Protein AF-A0A6P9AX27-F1 (afdb_monomer_lite)

Structure (mmCIF, N/CA/C/O backbone):
data_AF-A0A6P9AX27-F1
#
_entry.id   AF-A0A6P9AX27-F1
#
loop_
_atom_site.group_PDB
_atom_site.id
_atom_site.type_symbol
_atom_site.label_atom_id
_atom_site.label_alt_id
_atom_site.label_comp_id
_atom_site.label_asym_id
_atom_site.label_entity_id
_atom_site.label_seq_id
_atom_site.pdbx_PDB_ins_code
_atom_site.Cartn_x
_atom_site.Cartn_y
_atom_site.Cartn_z
_atom_site.occupancy
_atom_site.B_iso_or_equiv
_atom_site.auth_seq_id
_atom_site.auth_comp_id
_atom_site.auth_asym_id
_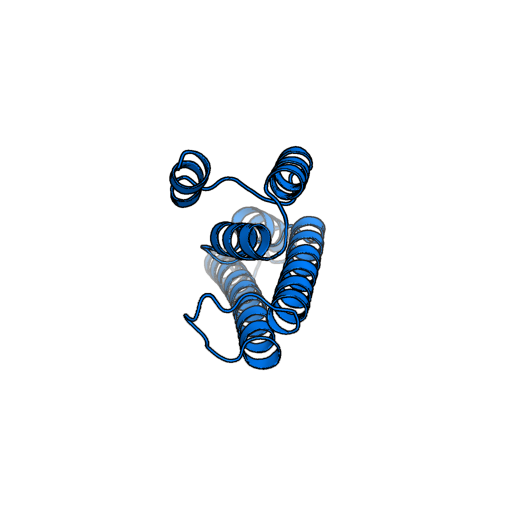atom_site.auth_atom_id
_atom_site.pdbx_PDB_model_num
ATOM 1 N N . MET A 1 1 ? -12.110 1.552 7.515 1.00 84.19 1 MET A N 1
ATOM 2 C CA . MET A 1 1 ? -11.764 0.401 8.377 1.00 84.19 1 MET A CA 1
ATOM 3 C C . MET A 1 1 ? -12.012 0.623 9.870 1.00 84.19 1 MET A C 1
ATOM 5 O O . MET A 1 1 ? -12.886 -0.059 10.373 1.00 84.19 1 MET A O 1
ATOM 9 N N . VAL A 1 2 ? -11.303 1.503 10.602 1.00 86.56 2 VAL A N 1
ATOM 10 C CA . VAL A 1 2 ? -11.454 1.597 12.084 1.00 86.56 2 VAL A CA 1
ATOM 11 C C . VAL A 1 2 ? -12.914 1.799 12.516 1.00 86.56 2 VAL A C 1
ATOM 13 O O . VAL A 1 2 ? -13.394 1.085 13.389 1.00 86.56 2 VAL A O 1
ATOM 16 N N . ALA A 1 3 ? -13.639 2.714 11.862 1.00 87.12 3 ALA A N 1
A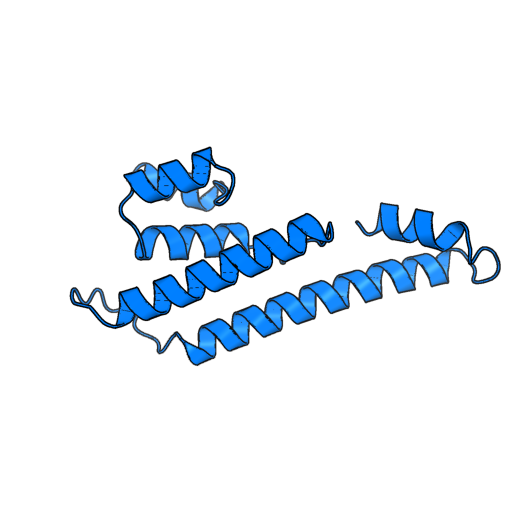TOM 17 C CA . ALA A 1 3 ? -15.057 2.961 12.136 1.00 87.12 3 ALA A CA 1
ATOM 18 C C . ALA A 1 3 ? -15.936 1.723 11.879 1.00 87.12 3 ALA A C 1
ATOM 20 O O . ALA A 1 3 ? -16.722 1.339 12.737 1.00 87.12 3 ALA A O 1
ATOM 21 N N . GLN A 1 4 ? -15.732 1.047 10.744 1.00 87.38 4 GLN A N 1
ATOM 22 C CA . GLN A 1 4 ? -16.449 -0.185 10.397 1.00 87.38 4 GLN A CA 1
ATOM 23 C C . GLN A 1 4 ? -16.157 -1.298 11.410 1.00 87.38 4 GLN A C 1
ATOM 25 O O . GLN A 1 4 ? -17.075 -1.935 11.912 1.00 87.38 4 GLN A O 1
ATOM 30 N N . LEU A 1 5 ? -14.887 -1.506 11.773 1.00 87.31 5 LEU A N 1
ATOM 31 C CA . LEU A 1 5 ? -14.488 -2.502 12.768 1.00 87.31 5 LEU A CA 1
ATOM 32 C C . LEU A 1 5 ? -15.105 -2.199 14.138 1.00 87.31 5 LEU A C 1
ATOM 34 O O . LEU A 1 5 ? -15.626 -3.097 14.789 1.00 87.31 5 LEU A O 1
ATOM 38 N N . LYS A 1 6 ? -15.102 -0.931 14.555 1.00 88.69 6 LYS A N 1
ATOM 39 C CA . LYS A 1 6 ? -15.774 -0.475 15.775 1.00 88.69 6 LYS A CA 1
ATOM 40 C C . LYS A 1 6 ? -17.266 -0.813 15.751 1.00 88.69 6 LYS A C 1
ATOM 42 O O . LYS A 1 6 ? -17.766 -1.381 16.717 1.00 88.69 6 LYS A O 1
ATOM 47 N N . GLU A 1 7 ? -17.973 -0.493 14.670 1.00 88.25 7 GLU A N 1
ATOM 48 C CA . GLU A 1 7 ? -19.398 -0.818 14.517 1.00 88.25 7 GLU A CA 1
ATOM 49 C C . GLU A 1 7 ? -19.652 -2.327 14.571 1.00 88.25 7 GLU A C 1
ATOM 51 O O . GLU A 1 7 ? -20.579 -2.778 15.248 1.00 88.25 7 GLU A O 1
ATOM 56 N N . HIS A 1 8 ? -18.794 -3.115 13.920 1.00 88.56 8 HIS A N 1
ATOM 57 C CA . HIS A 1 8 ? -18.857 -4.571 13.965 1.00 88.56 8 HIS A CA 1
ATOM 58 C C . HIS A 1 8 ? -18.616 -5.129 15.368 1.00 88.56 8 HIS A C 1
ATOM 60 O O . HIS A 1 8 ? -19.320 -6.054 15.753 1.00 88.56 8 HIS A O 1
ATOM 66 N N . LEU A 1 9 ? -17.676 -4.571 16.140 1.00 87.06 9 LEU A N 1
ATOM 67 C CA . LEU A 1 9 ? -17.370 -4.997 17.512 1.00 87.06 9 LEU A CA 1
ATOM 68 C C . LEU A 1 9 ? -18.423 -4.538 18.529 1.00 87.06 9 LEU A C 1
ATOM 70 O O . LEU A 1 9 ? -18.663 -5.230 19.517 1.00 87.06 9 LEU A O 1
ATOM 74 N N . LEU A 1 10 ? -19.088 -3.406 18.286 1.00 87.25 10 LEU A N 1
ATOM 75 C CA . LEU A 1 10 ? -20.156 -2.895 19.149 1.00 87.25 10 LEU A CA 1
ATOM 76 C C . LEU A 1 10 ? -21.377 -3.815 19.190 1.00 87.25 10 LEU A C 1
ATOM 78 O O . LEU A 1 10 ? -22.041 -3.866 20.219 1.00 87.25 10 LEU A O 1
ATOM 82 N N . ARG A 1 11 ? -21.671 -4.557 18.115 1.00 85.31 11 ARG A N 1
ATOM 83 C CA . ARG A 1 11 ? -22.801 -5.502 18.085 1.00 85.31 11 ARG A CA 1
ATOM 84 C C . ARG A 1 11 ? -22.634 -6.667 19.083 1.00 85.31 11 ARG A C 1
ATOM 86 O O . ARG A 1 11 ? -23.534 -6.831 19.903 1.00 85.31 11 ARG A O 1
ATOM 93 N N . PRO A 1 12 ? -21.528 -7.441 19.066 1.00 83.19 12 PRO A N 1
ATOM 94 C CA . PRO A 1 12 ? -21.308 -8.563 19.978 1.00 83.19 12 PRO A CA 1
ATOM 95 C C . PRO A 1 12 ? -20.782 -8.165 21.366 1.00 83.19 12 PRO A C 1
ATOM 97 O O . PRO A 1 12 ? -21.011 -8.900 22.321 1.00 83.19 12 PRO A O 1
ATOM 100 N N . LEU A 1 13 ? -20.077 -7.035 21.514 1.00 81.31 13 LEU A N 1
ATOM 101 C CA . LEU A 1 13 ? -19.334 -6.698 22.744 1.00 81.31 13 LEU A CA 1
ATOM 102 C C . LEU A 1 13 ? -19.915 -5.498 23.504 1.00 81.31 13 LEU A C 1
ATOM 104 O O . LEU A 1 13 ? -19.173 -4.718 24.102 1.00 81.31 13 LEU A O 1
ATOM 108 N N . GLN A 1 14 ? -21.240 -5.343 23.517 1.00 77.31 14 GLN A N 1
ATOM 109 C CA . GLN A 1 14 ? -21.918 -4.185 24.128 1.00 77.31 14 GLN A CA 1
ATOM 110 C C . GLN A 1 14 ? -21.510 -3.924 25.594 1.00 77.31 14 GLN A C 1
ATOM 112 O O . GLN A 1 14 ? -21.479 -2.775 26.032 1.00 77.31 14 GLN A O 1
ATOM 117 N N . TYR A 1 15 ? -21.120 -4.970 26.329 1.00 80.44 15 TYR A N 1
ATOM 118 C CA . TYR A 1 15 ? -20.724 -4.922 27.740 1.00 80.44 15 TYR A CA 1
ATOM 119 C C . TYR A 1 15 ? -19.284 -4.429 27.995 1.00 80.44 15 TYR A C 1
ATOM 121 O O . TYR A 1 15 ? -18.956 -4.055 29.117 1.00 80.44 15 TYR A O 1
ATOM 129 N N . ILE A 1 16 ? -18.408 -4.407 26.982 1.00 78.94 16 ILE A N 1
ATOM 130 C CA . ILE A 1 16 ? -16.971 -4.086 27.138 1.00 78.94 16 ILE A CA 1
ATOM 131 C C . ILE A 1 16 ? -16.714 -2.570 27.256 1.00 78.94 16 ILE A C 1
ATOM 133 O O . ILE A 1 16 ? -15.633 -2.139 27.663 1.00 78.94 16 ILE A O 1
ATOM 137 N N . GLY A 1 17 ? -17.731 -1.753 26.969 1.00 83.19 17 GLY A N 1
ATOM 138 C CA . GLY A 1 17 ? -17.665 -0.297 27.025 1.00 83.19 17 GLY A CA 1
ATOM 139 C C . GLY A 1 17 ? -17.053 0.311 25.760 1.00 83.19 17 GLY A C 1
ATOM 140 O O . GLY A 1 17 ? -16.014 -0.122 25.259 1.00 83.19 17 GLY A O 1
ATOM 141 N N . LYS A 1 18 ? -17.691 1.373 25.249 1.00 87.06 18 LYS A N 1
ATOM 142 C CA . LYS A 1 18 ? -17.356 1.998 23.953 1.00 87.06 18 LYS A CA 1
ATOM 143 C C . LYS A 1 18 ? -15.880 2.409 23.839 1.00 87.06 18 LYS A C 1
ATOM 145 O O . LYS A 1 18 ? -15.256 2.138 22.823 1.00 87.06 18 LYS A O 1
ATOM 150 N N . LYS A 1 19 ? -15.295 2.982 24.900 1.00 88.00 19 LYS A N 1
ATOM 151 C CA . LYS A 1 19 ? -13.880 3.409 24.911 1.00 88.00 19 LYS A CA 1
ATOM 152 C C . LYS A 1 19 ? -12.901 2.253 24.692 1.00 88.00 19 LYS A C 1
ATOM 154 O O . LYS A 1 19 ? -11.898 2.419 24.007 1.00 88.00 19 LYS A O 1
ATOM 159 N N . LYS A 1 20 ? -13.180 1.081 25.269 1.00 89.62 20 LYS A N 1
ATOM 160 C CA . LYS A 1 20 ? -12.300 -0.086 25.150 1.00 89.62 20 LYS A CA 1
ATOM 161 C C . LYS A 1 20 ? -12.406 -0.713 23.761 1.00 89.62 20 LYS A C 1
ATOM 163 O O . LYS A 1 20 ? -11.388 -1.112 23.210 1.00 89.62 20 LYS A O 1
ATOM 168 N N . ILE A 1 21 ? -13.600 -0.715 23.166 1.00 90.25 21 ILE A N 1
ATOM 169 C CA . ILE A 1 21 ? -13.802 -1.127 21.767 1.00 90.25 21 ILE A CA 1
ATOM 170 C C . ILE A 1 21 ? -13.058 -0.193 20.808 1.00 90.25 21 ILE A C 1
ATOM 172 O O . ILE A 1 21 ? -12.369 -0.674 19.912 1.00 90.25 21 ILE A O 1
ATOM 176 N N . ASP A 1 22 ? -13.140 1.121 21.029 1.00 90.12 22 ASP A N 1
ATOM 177 C CA . ASP A 1 22 ? -12.417 2.112 20.225 1.00 90.12 22 ASP A CA 1
ATOM 178 C C . ASP A 1 22 ? -10.906 1.862 20.279 1.00 90.12 22 ASP A C 1
ATOM 180 O O . ASP A 1 22 ? -10.247 1.797 19.240 1.00 90.12 22 ASP A O 1
ATOM 184 N N . GLN A 1 23 ? -10.374 1.626 21.481 1.00 93.62 23 GLN A N 1
ATOM 185 C CA . GLN A 1 23 ? -8.962 1.308 21.667 1.00 93.62 23 GLN A CA 1
ATOM 186 C C . GLN A 1 23 ? -8.560 0.004 20.966 1.00 93.62 23 GLN A C 1
ATOM 188 O O . GLN A 1 23 ? -7.511 -0.035 20.328 1.00 93.62 23 GLN A O 1
ATOM 193 N N . ILE A 1 24 ? -9.383 -1.047 21.051 1.00 92.38 24 ILE A N 1
ATOM 194 C CA . ILE A 1 24 ? -9.129 -2.332 20.380 1.00 92.38 24 ILE A CA 1
ATOM 195 C C . ILE A 1 24 ? -9.103 -2.149 18.860 1.00 92.38 24 ILE A C 1
ATOM 197 O O . ILE A 1 24 ? -8.194 -2.653 18.205 1.00 92.38 24 ILE A O 1
ATOM 201 N N . ALA A 1 25 ? -10.064 -1.416 18.292 1.00 91.94 25 ALA A N 1
ATOM 202 C CA . ALA A 1 25 ? -10.137 -1.199 16.851 1.00 91.94 25 ALA A CA 1
ATOM 203 C C . ALA A 1 25 ? -8.913 -0.428 16.327 1.00 91.94 25 ALA A C 1
ATOM 205 O O . ALA A 1 25 ? -8.341 -0.801 15.302 1.00 91.94 25 ALA A O 1
ATOM 206 N N . VAL A 1 26 ? -8.487 0.618 17.042 1.00 93.56 26 VAL A N 1
ATOM 207 C CA . VAL A 1 26 ? -7.295 1.403 16.686 1.00 93.56 26 VAL A CA 1
ATOM 208 C C . VAL A 1 26 ? -6.016 0.578 16.845 1.00 93.56 26 VAL A C 1
ATOM 210 O O . VAL A 1 26 ? -5.193 0.558 15.932 1.00 93.56 26 VAL A O 1
ATOM 213 N N . ASP A 1 27 ? -5.851 -0.128 17.966 1.00 95.31 27 ASP A N 1
ATOM 214 C CA . ASP A 1 27 ? -4.662 -0.944 18.240 1.00 95.31 27 ASP A CA 1
ATOM 215 C C . ASP A 1 27 ? -4.511 -2.085 17.226 1.00 95.31 27 ASP A C 1
ATOM 217 O O . ASP A 1 27 ? -3.425 -2.315 16.694 1.00 95.31 27 ASP A O 1
ATOM 221 N N . TYR A 1 28 ? -5.616 -2.747 16.880 1.00 92.81 28 TYR A N 1
ATOM 222 C CA . TYR A 1 28 ? -5.635 -3.793 15.863 1.00 92.81 28 TYR A CA 1
ATOM 223 C C . TYR A 1 28 ? -5.185 -3.270 14.492 1.00 92.81 28 TYR A C 1
ATOM 225 O O . TYR A 1 28 ? -4.271 -3.830 13.885 1.00 92.81 28 TYR A O 1
ATOM 233 N N . VAL A 1 29 ? -5.771 -2.162 14.020 1.00 92.06 29 VAL A N 1
ATOM 234 C CA . VAL A 1 29 ? -5.401 -1.562 12.728 1.00 92.06 29 VAL A CA 1
ATOM 235 C C . VAL A 1 29 ? -3.950 -1.070 12.735 1.00 92.06 29 VAL A C 1
ATOM 237 O O . VAL A 1 29 ? -3.230 -1.280 11.762 1.00 92.06 29 VAL A O 1
ATOM 240 N N . SER A 1 30 ? -3.491 -0.478 13.840 1.00 93.69 30 SER A N 1
ATOM 241 C CA . SER A 1 30 ? -2.100 -0.042 14.007 1.00 93.69 30 SER A CA 1
ATOM 242 C C . SER A 1 30 ? -1.115 -1.212 13.917 1.00 93.69 30 SER A C 1
ATOM 244 O O . SER A 1 30 ? -0.129 -1.146 13.182 1.00 93.69 30 SER A O 1
ATOM 246 N N . LYS A 1 31 ? -1.409 -2.333 14.590 1.00 94.50 31 LYS A N 1
ATOM 247 C CA . LYS A 1 31 ? -0.586 -3.550 14.529 1.00 94.50 31 LYS A CA 1
ATOM 248 C C . LYS A 1 31 ? -0.523 -4.130 13.121 1.00 94.50 31 LYS A C 1
ATOM 250 O O . LYS A 1 31 ? 0.560 -4.499 12.675 1.00 94.50 31 LYS A O 1
ATOM 255 N N . LEU A 1 32 ? -1.647 -4.173 12.406 1.00 91.88 32 LEU A N 1
ATOM 256 C CA . LEU A 1 32 ? -1.682 -4.630 11.016 1.00 91.88 32 LEU A CA 1
ATOM 257 C C . LEU A 1 32 ? -0.828 -3.751 10.099 1.00 91.88 32 LEU A C 1
ATOM 259 O O . LEU A 1 32 ? -0.006 -4.272 9.346 1.00 91.88 32 LEU A O 1
ATOM 263 N N . LEU A 1 33 ? -0.960 -2.427 10.206 1.00 94.00 33 LEU A N 1
ATOM 264 C CA . LEU A 1 33 ? -0.118 -1.487 9.464 1.00 94.00 33 LEU A CA 1
ATOM 265 C C . LEU A 1 33 ? 1.365 -1.685 9.796 1.00 94.00 33 LEU A C 1
ATOM 267 O O . LEU A 1 33 ? 2.196 -1.747 8.892 1.00 94.00 33 LEU A O 1
ATOM 271 N N . GLY A 1 34 ? 1.692 -1.863 11.078 1.00 94.94 34 GLY A N 1
ATOM 272 C CA . GLY A 1 34 ? 3.049 -2.150 11.533 1.00 94.94 34 GLY A CA 1
ATOM 273 C C . GLY A 1 34 ? 3.618 -3.446 10.949 1.00 94.94 34 GLY A C 1
ATOM 274 O O . GLY A 1 34 ? 4.789 -3.484 10.570 1.00 94.94 34 GLY A O 1
ATOM 275 N N . LEU A 1 35 ? 2.802 -4.496 10.820 1.00 93.69 35 LEU A N 1
ATOM 276 C CA . LEU A 1 35 ? 3.208 -5.745 10.172 1.00 93.69 35 LEU A CA 1
ATOM 277 C C . LEU A 1 35 ? 3.492 -5.543 8.681 1.00 93.69 35 LEU A C 1
ATOM 279 O O . LEU A 1 35 ? 4.522 -6.017 8.208 1.00 93.69 35 LEU A O 1
ATOM 283 N N . ILE A 1 36 ? 2.644 -4.804 7.958 1.00 93.25 36 ILE A N 1
ATOM 284 C CA . ILE A 1 36 ? 2.875 -4.496 6.537 1.00 93.25 36 ILE A CA 1
ATOM 285 C C . ILE A 1 36 ? 4.167 -3.684 6.366 1.00 93.25 36 ILE A C 1
ATOM 287 O O . ILE A 1 36 ? 4.976 -4.007 5.496 1.00 93.25 36 ILE A O 1
ATOM 291 N N . CYS A 1 37 ? 4.412 -2.679 7.216 1.00 92.75 37 CYS A N 1
ATOM 292 C CA . CYS A 1 37 ? 5.665 -1.917 7.208 1.00 92.75 37 CYS A CA 1
ATOM 293 C C . CYS A 1 37 ? 6.883 -2.828 7.399 1.00 92.75 37 CYS A C 1
ATOM 295 O O . CYS A 1 37 ? 7.807 -2.788 6.593 1.00 92.75 37 CYS A O 1
ATOM 297 N N . ARG A 1 38 ? 6.858 -3.706 8.408 1.00 94.12 38 ARG A N 1
ATOM 298 C CA . ARG A 1 38 ? 7.952 -4.656 8.672 1.00 94.12 38 ARG A CA 1
ATOM 299 C C . ARG A 1 38 ? 8.156 -5.646 7.530 1.00 94.12 38 ARG A C 1
ATOM 301 O O . ARG A 1 38 ? 9.291 -5.981 7.204 1.00 94.12 38 ARG A O 1
ATOM 308 N N . MET A 1 39 ? 7.077 -6.125 6.909 1.00 92.25 39 MET A N 1
ATOM 309 C CA . MET A 1 39 ? 7.169 -6.963 5.710 1.00 92.25 39 MET A CA 1
ATOM 310 C C . MET A 1 39 ? 7.894 -6.213 4.593 1.00 92.25 39 MET A C 1
ATOM 312 O O . MET A 1 39 ? 8.854 -6.740 4.039 1.00 92.25 39 MET A O 1
ATOM 316 N N . MET A 1 40 ? 7.495 -4.970 4.319 1.00 90.75 40 MET A N 1
ATOM 317 C CA . MET A 1 40 ? 8.138 -4.123 3.315 1.00 90.75 40 MET A CA 1
ATOM 318 C C . MET A 1 40 ? 9.611 -3.846 3.630 1.00 90.75 40 MET A C 1
ATOM 320 O O . MET A 1 40 ? 10.445 -3.931 2.735 1.00 90.75 40 MET A O 1
ATOM 324 N N . GLU A 1 41 ? 9.954 -3.568 4.886 1.00 91.12 41 GLU A N 1
ATOM 325 C CA . GLU A 1 41 ? 11.341 -3.377 5.331 1.00 91.12 41 GLU A CA 1
ATOM 326 C C . GLU A 1 41 ? 12.190 -4.633 5.122 1.00 91.12 41 GLU A C 1
ATOM 328 O O . GLU A 1 41 ? 13.315 -4.544 4.633 1.00 91.12 41 GLU A O 1
ATOM 333 N N . ASN A 1 42 ? 11.649 -5.810 5.441 1.00 91.19 42 ASN A N 1
ATOM 334 C CA . ASN A 1 42 ? 12.340 -7.082 5.242 1.00 91.19 42 ASN A CA 1
ATOM 335 C C . ASN A 1 42 ? 12.526 -7.410 3.759 1.00 91.19 42 ASN A C 1
ATOM 337 O O . ASN A 1 42 ? 13.593 -7.876 3.365 1.00 91.19 42 ASN A O 1
ATOM 341 N N . VAL A 1 43 ? 11.510 -7.149 2.935 1.00 89.81 43 VAL A N 1
ATOM 342 C CA . VAL A 1 43 ? 11.584 -7.287 1.474 1.00 89.81 43 VAL A CA 1
ATOM 343 C C . VAL A 1 43 ? 12.664 -6.361 0.923 1.00 89.81 43 VAL A C 1
ATOM 345 O O . VAL A 1 43 ? 13.533 -6.814 0.183 1.00 89.81 43 VAL A O 1
ATOM 348 N N . TRP A 1 44 ? 12.671 -5.100 1.352 1.00 86.12 44 TRP A N 1
ATOM 349 C CA . TRP A 1 44 ? 13.683 -4.133 0.942 1.00 86.12 44 TRP A CA 1
ATOM 350 C C . TRP A 1 44 ? 15.083 -4.564 1.381 1.00 86.12 44 TRP A C 1
ATOM 352 O O . TRP A 1 44 ? 15.994 -4.616 0.572 1.00 86.12 44 TRP A O 1
ATOM 362 N N . ARG A 1 45 ? 15.270 -4.979 2.635 1.00 86.88 45 ARG A N 1
ATOM 363 C CA . ARG A 1 45 ? 16.571 -5.457 3.128 1.00 86.88 45 ARG A CA 1
ATOM 364 C C . ARG A 1 45 ? 17.057 -6.709 2.389 1.00 86.88 45 ARG A C 1
ATOM 366 O O . ARG A 1 45 ? 18.257 -6.874 2.206 1.00 86.88 45 ARG A O 1
ATOM 373 N N . LYS A 1 46 ? 16.144 -7.602 1.994 1.00 87.50 46 LYS A N 1
ATOM 374 C CA . LYS A 1 46 ? 16.482 -8.862 1.321 1.00 87.50 46 LYS A CA 1
ATOM 375 C C . LYS A 1 46 ? 16.849 -8.666 -0.148 1.00 87.50 46 LYS A C 1
ATOM 377 O O . LYS A 1 46 ? 17.758 -9.333 -0.629 1.00 87.50 46 LYS A O 1
ATOM 382 N N . TYR A 1 47 ? 16.129 -7.799 -0.855 1.00 83.00 47 TYR A N 1
ATOM 383 C CA . TYR A 1 47 ? 16.268 -7.645 -2.305 1.00 83.00 47 TYR A CA 1
ATOM 384 C C . TYR A 1 47 ? 16.975 -6.344 -2.711 1.00 83.00 47 TYR A C 1
ATOM 386 O O . TYR A 1 47 ? 17.354 -6.198 -3.867 1.00 83.00 47 TYR A O 1
ATOM 394 N N . SER A 1 48 ? 17.232 -5.424 -1.781 1.00 66.25 48 SER A N 1
ATOM 395 C CA . SER A 1 48 ? 17.943 -4.172 -2.052 1.00 66.25 48 SER A CA 1
ATOM 396 C C . SER A 1 48 ? 19.261 -4.092 -1.272 1.00 66.25 48 SER A C 1
ATOM 398 O O . SER A 1 48 ? 19.259 -3.770 -0.083 1.00 66.25 48 SER A O 1
ATOM 400 N N . PRO A 1 49 ? 20.416 -4.290 -1.925 1.00 50.16 49 PRO A N 1
ATOM 401 C CA . PRO A 1 49 ? 21.634 -3.596 -1.545 1.00 50.16 49 PRO A CA 1
ATOM 402 C C . PRO A 1 49 ? 21.595 -2.170 -2.122 1.00 50.16 49 PRO A C 1
ATOM 404 O O . PRO A 1 49 ? 21.144 -1.954 -3.244 1.00 50.16 49 PRO A O 1
ATOM 407 N N . CYS A 1 50 ? 22.030 -1.178 -1.344 1.00 46.91 50 CYS A N 1
ATOM 408 C CA . CYS A 1 50 ? 22.187 0.205 -1.793 1.00 46.91 50 CYS A CA 1
ATOM 409 C C . CYS A 1 50 ? 22.947 0.295 -3.122 1.00 46.91 50 CYS A C 1
ATOM 411 O O . CYS A 1 50 ? 24.082 -0.165 -3.193 1.00 46.91 50 CYS A O 1
ATOM 413 N N . SER A 1 51 ? 22.407 1.030 -4.094 1.00 45.22 51 SER A N 1
ATOM 414 C CA . SER A 1 51 ? 23.244 1.845 -4.965 1.00 45.22 51 SER A CA 1
ATOM 415 C C . SER A 1 51 ? 22.435 2.949 -5.629 1.00 45.22 51 SER A C 1
ATOM 417 O O . SER A 1 51 ? 21.568 2.727 -6.466 1.00 45.22 51 SER A O 1
ATOM 419 N N . LEU A 1 52 ? 22.774 4.174 -5.257 1.00 46.97 52 LEU A N 1
ATOM 420 C CA . LEU A 1 52 ? 22.429 5.416 -5.934 1.00 46.97 52 LEU A CA 1
ATOM 421 C C . LEU A 1 52 ? 23.273 5.573 -7.222 1.00 46.97 52 LEU A C 1
ATOM 423 O O . LEU A 1 52 ? 23.629 6.686 -7.592 1.00 46.97 52 LEU A O 1
ATOM 427 N N . ALA A 1 53 ? 23.654 4.469 -7.877 1.00 40.25 53 ALA A N 1
ATOM 428 C CA . ALA A 1 53 ? 24.412 4.482 -9.117 1.00 40.25 53 ALA A CA 1
ATOM 429 C C . ALA A 1 53 ? 23.501 4.075 -10.271 1.00 40.25 53 ALA A C 1
ATOM 431 O O . ALA A 1 53 ? 23.003 2.956 -10.345 1.00 40.25 53 ALA A O 1
ATOM 432 N N . LEU A 1 54 ? 23.324 5.011 -11.196 1.00 39.56 54 LEU A N 1
ATOM 433 C CA . LEU A 1 54 ? 22.810 4.811 -12.544 1.00 39.56 54 LEU A CA 1
ATOM 434 C C . LEU A 1 54 ? 23.700 3.811 -13.312 1.00 39.56 54 LEU A C 1
ATOM 436 O O . LEU A 1 54 ? 24.486 4.203 -14.169 1.00 39.56 54 LEU A O 1
ATOM 440 N N . SER A 1 55 ? 23.617 2.519 -12.994 1.00 39.66 55 SER A N 1
ATOM 441 C CA . SER A 1 55 ? 24.401 1.467 -13.640 1.00 39.66 55 SER A CA 1
ATOM 442 C C . SER A 1 55 ? 23.502 0.608 -14.524 1.00 39.66 55 SER A C 1
ATOM 444 O O . SER A 1 55 ? 22.741 -0.260 -14.098 1.00 39.66 55 SER A O 1
ATOM 446 N N . PHE A 1 56 ? 23.590 0.878 -15.820 1.00 41.72 56 PHE A N 1
ATOM 447 C CA . PHE A 1 56 ? 22.866 0.195 -16.877 1.00 41.72 56 PHE A CA 1
ATOM 448 C C . PHE A 1 56 ? 23.490 -1.193 -17.142 1.00 41.72 56 PHE A C 1
ATOM 450 O O . PHE A 1 56 ? 24.298 -1.316 -18.055 1.00 41.72 56 PHE A O 1
ATOM 457 N N . ARG A 1 57 ? 23.136 -2.238 -16.365 1.00 39.47 57 ARG A N 1
ATOM 458 C CA . ARG A 1 57 ? 22.986 -3.649 -16.829 1.00 39.47 57 ARG A CA 1
ATOM 459 C C . ARG A 1 57 ? 22.664 -4.647 -15.692 1.00 39.47 57 ARG A C 1
ATOM 461 O O . ARG A 1 57 ? 23.552 -5.102 -14.990 1.00 39.47 57 ARG A O 1
ATOM 468 N N . GLN A 1 58 ? 21.392 -5.066 -15.686 1.00 51.62 58 GLN A N 1
ATOM 469 C CA . GLN A 1 58 ? 20.820 -6.428 -15.551 1.00 51.62 58 GLN A CA 1
ATOM 470 C C . GLN A 1 58 ? 20.450 -7.076 -14.177 1.00 51.62 58 GLN A C 1
ATOM 472 O O . GLN A 1 58 ? 19.288 -7.467 -14.082 1.00 51.62 58 GLN A O 1
ATOM 477 N N . PRO A 1 59 ? 21.259 -7.201 -13.101 1.00 51.53 59 PRO A N 1
ATOM 478 C CA . PRO A 1 59 ? 20.795 -7.866 -11.860 1.00 51.53 59 PRO A CA 1
ATOM 479 C C . PRO A 1 59 ? 19.846 -7.029 -10.983 1.00 51.53 59 PRO A C 1
ATOM 481 O O . PRO A 1 59 ? 18.908 -7.560 -10.391 1.00 51.53 59 PRO A O 1
ATOM 484 N N . GLU A 1 60 ? 20.060 -5.713 -10.910 1.00 56.16 60 GLU A N 1
ATOM 485 C CA . GLU A 1 60 ? 19.305 -4.815 -10.016 1.00 56.16 60 GLU A CA 1
ATOM 486 C C . GLU A 1 60 ? 17.825 -4.693 -10.418 1.00 56.16 60 GLU A C 1
ATOM 488 O O . GLU A 1 60 ? 16.946 -4.663 -9.557 1.00 56.16 60 GLU A O 1
ATOM 493 N N . LYS A 1 61 ? 17.529 -4.758 -11.724 1.00 64.62 61 LYS A N 1
ATOM 494 C CA . LYS A 1 61 ? 16.153 -4.747 -12.250 1.00 64.62 61 LYS A CA 1
ATOM 495 C C . LYS A 1 61 ? 15.353 -5.989 -11.858 1.00 64.62 61 LYS A C 1
ATOM 497 O O . LYS A 1 61 ? 14.150 -5.887 -11.636 1.00 64.62 61 LYS A O 1
ATOM 502 N N . ALA A 1 62 ? 15.999 -7.153 -11.763 1.00 75.81 62 ALA A N 1
ATOM 503 C CA . ALA A 1 62 ? 15.323 -8.388 -11.366 1.00 75.81 62 ALA A CA 1
ATOM 504 C C . ALA A 1 62 ? 14.887 -8.327 -9.895 1.00 75.81 62 ALA A C 1
ATOM 506 O O . ALA A 1 62 ? 13.768 -8.714 -9.563 1.00 75.81 62 ALA A O 1
ATOM 507 N N . ASN A 1 63 ? 15.732 -7.771 -9.025 1.00 83.69 63 ASN A N 1
ATOM 508 C CA . ASN A 1 63 ? 15.398 -7.583 -7.619 1.00 83.69 63 ASN A CA 1
ATOM 509 C C . ASN A 1 63 ? 14.298 -6.535 -7.415 1.00 83.69 63 ASN A C 1
ATOM 511 O O . ASN A 1 63 ? 13.350 -6.795 -6.676 1.00 83.69 63 ASN A O 1
ATOM 515 N N . GLU A 1 64 ? 14.374 -5.381 -8.087 1.00 85.44 64 GLU A N 1
ATOM 516 C CA . GLU A 1 64 ? 13.308 -4.373 -8.021 1.00 85.44 64 GLU A CA 1
ATOM 517 C C . GLU A 1 64 ? 11.976 -4.922 -8.563 1.00 85.44 64 GLU A C 1
ATOM 519 O O . GLU A 1 64 ? 10.931 -4.678 -7.961 1.00 85.44 64 GLU A O 1
ATOM 524 N N . ALA A 1 65 ? 11.998 -5.751 -9.615 1.00 87.44 65 ALA A N 1
ATOM 525 C CA . ALA A 1 65 ? 10.799 -6.412 -10.132 1.00 87.44 65 ALA A CA 1
ATOM 526 C C . ALA A 1 65 ? 10.193 -7.410 -9.127 1.00 87.44 65 ALA A C 1
ATOM 528 O O . ALA A 1 65 ? 8.969 -7.505 -9.007 1.00 87.44 65 ALA A O 1
ATOM 529 N N . VAL A 1 66 ? 11.024 -8.123 -8.357 1.00 90.62 66 VAL A N 1
ATOM 530 C CA . VAL A 1 66 ? 10.553 -8.975 -7.251 1.00 90.62 66 VAL A CA 1
ATOM 531 C C . VAL A 1 66 ? 9.914 -8.127 -6.152 1.00 90.62 66 VAL A C 1
ATOM 533 O O . VAL A 1 66 ? 8.828 -8.467 -5.678 1.00 90.62 66 VAL A O 1
ATOM 536 N N . VAL A 1 67 ? 10.536 -7.005 -5.773 1.00 91.75 67 VAL A N 1
ATOM 537 C CA . VAL A 1 67 ? 9.959 -6.061 -4.803 1.00 91.75 67 VAL A CA 1
ATOM 538 C C . VAL A 1 67 ? 8.610 -5.541 -5.302 1.00 91.75 67 VAL A C 1
ATOM 540 O O . VAL A 1 67 ? 7.633 -5.596 -4.556 1.00 91.75 67 VAL A O 1
ATOM 543 N N . PHE A 1 68 ? 8.525 -5.115 -6.564 1.00 92.44 68 PHE A N 1
ATOM 544 C CA . PHE A 1 68 ? 7.284 -4.673 -7.199 1.00 92.44 68 PHE A CA 1
ATOM 545 C C . PHE A 1 68 ? 6.196 -5.745 -7.125 1.00 92.44 68 PHE A C 1
ATOM 547 O O . PHE A 1 68 ? 5.087 -5.484 -6.666 1.00 92.44 68 PHE A O 1
ATOM 554 N N . HIS A 1 69 ? 6.520 -6.980 -7.512 1.00 93.12 69 HIS A N 1
ATOM 555 C CA . HIS A 1 69 ? 5.561 -8.076 -7.472 1.00 93.12 69 HIS A CA 1
ATOM 556 C C . HIS A 1 69 ? 5.054 -8.337 -6.048 1.00 93.12 69 HIS A C 1
ATOM 558 O O . HIS A 1 69 ? 3.853 -8.509 -5.837 1.00 93.12 69 HIS A O 1
ATOM 564 N N . ILE A 1 70 ? 5.938 -8.310 -5.047 1.00 94.19 70 ILE A N 1
ATOM 565 C CA . ILE A 1 70 ? 5.542 -8.464 -3.643 1.00 94.19 70 ILE A CA 1
ATOM 566 C C . ILE A 1 70 ? 4.625 -7.313 -3.204 1.00 94.19 70 ILE A C 1
ATOM 568 O O . ILE A 1 70 ? 3.618 -7.565 -2.541 1.00 94.19 70 ILE A O 1
ATOM 572 N N . MET A 1 71 ? 4.907 -6.072 -3.615 1.00 95.00 71 MET A N 1
ATOM 573 C CA . MET A 1 71 ? 4.023 -4.929 -3.358 1.00 95.00 71 MET A CA 1
ATOM 574 C C . MET A 1 71 ? 2.636 -5.121 -3.983 1.00 95.00 71 MET A C 1
ATOM 576 O O . MET A 1 71 ? 1.639 -4.905 -3.294 1.00 95.00 71 MET A O 1
ATOM 580 N N . CYS A 1 72 ? 2.542 -5.617 -5.222 1.00 94.56 72 CYS A N 1
ATOM 581 C CA . CYS A 1 72 ? 1.263 -5.973 -5.847 1.00 94.56 72 CYS A CA 1
ATOM 582 C C . CYS A 1 72 ? 0.493 -7.020 -5.030 1.00 94.56 72 CYS A C 1
ATOM 584 O O . CYS A 1 72 ? -0.710 -6.879 -4.812 1.00 94.56 72 CYS A O 1
ATOM 586 N N . ARG A 1 73 ? 1.176 -8.059 -4.532 1.00 95.69 73 ARG A N 1
ATOM 587 C CA . ARG A 1 73 ? 0.545 -9.103 -3.706 1.00 95.69 73 ARG A CA 1
ATOM 588 C C . ARG A 1 73 ? 0.041 -8.557 -2.372 1.00 95.69 73 ARG A C 1
ATOM 590 O O . ARG A 1 73 ? -1.057 -8.921 -1.957 1.00 95.69 73 ARG A O 1
ATOM 597 N N . ILE A 1 74 ? 0.796 -7.664 -1.732 1.00 94.69 74 ILE A N 1
ATOM 598 C CA . ILE A 1 74 ? 0.368 -6.971 -0.509 1.00 94.69 74 ILE A CA 1
ATOM 599 C C . ILE A 1 74 ? -0.850 -6.089 -0.790 1.00 94.69 74 ILE A C 1
ATOM 601 O O . ILE A 1 74 ? -1.819 -6.157 -0.041 1.00 94.69 74 ILE A O 1
ATOM 605 N N . LEU A 1 75 ? -0.832 -5.303 -1.870 1.00 95.00 75 LEU A N 1
ATOM 606 C CA . LEU A 1 75 ? -1.955 -4.459 -2.284 1.00 95.00 75 LEU A CA 1
ATOM 607 C C . LEU A 1 75 ? -3.222 -5.292 -2.511 1.00 95.00 75 LEU A C 1
ATOM 609 O O . LEU A 1 75 ? -4.275 -4.968 -1.967 1.00 95.00 75 LEU A O 1
ATOM 613 N N . GLN A 1 76 ? -3.109 -6.389 -3.262 1.00 94.62 76 GLN A N 1
ATOM 614 C CA . GLN A 1 76 ? -4.228 -7.283 -3.547 1.00 94.62 76 GLN A CA 1
ATOM 615 C C . GLN A 1 76 ? -4.785 -7.915 -2.263 1.00 94.62 76 GLN A C 1
ATOM 617 O O . GLN A 1 76 ? -5.997 -7.927 -2.055 1.00 94.62 76 GLN A O 1
ATOM 622 N N . ALA A 1 77 ? -3.910 -8.409 -1.382 1.00 94.06 77 ALA A N 1
ATOM 623 C CA . ALA A 1 77 ? -4.315 -9.007 -0.114 1.00 94.06 77 ALA A CA 1
ATOM 624 C C . ALA A 1 77 ? -4.963 -7.977 0.825 1.00 94.06 77 ALA A C 1
ATOM 626 O O . ALA A 1 77 ? -6.001 -8.254 1.423 1.00 94.06 77 ALA A O 1
ATOM 627 N N . ALA A 1 78 ? -4.386 -6.777 0.928 1.00 92.62 78 ALA A N 1
ATOM 628 C CA . ALA A 1 78 ? -4.927 -5.692 1.738 1.00 92.62 78 ALA A CA 1
ATOM 629 C C . ALA A 1 78 ? -6.301 -5.250 1.224 1.00 92.62 78 ALA A C 1
ATOM 631 O O . ALA A 1 78 ? -7.235 -5.149 2.013 1.00 92.62 78 ALA A O 1
ATOM 632 N N . SER A 1 79 ? -6.451 -5.080 -0.093 1.00 91.06 79 SER A N 1
ATOM 633 C CA . SER A 1 79 ? -7.731 -4.750 -0.723 1.00 91.06 79 SER A CA 1
ATOM 634 C C . SER A 1 79 ? -8.792 -5.823 -0.458 1.00 91.06 79 SER A C 1
ATOM 636 O O . SER A 1 79 ? -9.874 -5.495 0.024 1.00 91.06 79 SER A O 1
ATOM 638 N N . GLY A 1 80 ? -8.466 -7.107 -0.661 1.00 91.00 80 GLY A N 1
ATOM 639 C CA . GLY A 1 80 ? -9.392 -8.219 -0.411 1.00 91.00 80 GLY A CA 1
ATOM 640 C C . GLY A 1 80 ? -9.813 -8.372 1.056 1.00 91.00 80 GLY A C 1
ATOM 641 O O . GLY A 1 80 ? -10.911 -8.842 1.336 1.00 91.00 80 GLY A O 1
ATOM 642 N N . MET A 1 81 ? -8.969 -7.942 1.995 1.00 88.12 81 MET A N 1
ATOM 643 C CA . MET A 1 81 ? -9.266 -7.934 3.433 1.00 88.12 81 MET A CA 1
ATOM 644 C C . MET A 1 81 ? -9.777 -6.574 3.943 1.00 88.12 81 MET A C 1
ATOM 646 O O . MET A 1 81 ? -9.918 -6.381 5.152 1.00 88.12 81 MET A O 1
ATOM 650 N N . CYS A 1 82 ? -10.022 -5.610 3.049 1.00 87.50 82 CYS A N 1
ATOM 651 C CA . CYS A 1 82 ? -10.378 -4.225 3.374 1.00 87.50 82 CYS A CA 1
ATOM 652 C C . CYS A 1 82 ? -9.370 -3.502 4.299 1.00 87.50 82 CYS A C 1
ATOM 654 O O . CYS A 1 82 ? -9.731 -2.516 4.951 1.00 87.50 82 CYS A O 1
ATOM 656 N N . LEU A 1 83 ? -8.124 -3.983 4.389 1.00 88.19 83 LEU A N 1
ATOM 657 C CA . LEU A 1 83 ? -7.074 -3.437 5.251 1.00 88.19 83 LEU A CA 1
ATOM 658 C C . LEU A 1 83 ? -6.512 -2.129 4.678 1.00 88.19 83 LEU A C 1
ATOM 660 O O . LEU A 1 83 ? -6.277 -2.037 3.471 1.00 88.19 83 LEU A O 1
ATOM 664 N N . PRO A 1 84 ? -6.234 -1.117 5.521 1.00 91.38 84 PRO A N 1
ATOM 665 C CA . PRO A 1 84 ? -5.512 0.060 5.082 1.00 91.38 84 PRO A CA 1
ATOM 666 C C . PRO A 1 84 ? -4.063 -0.303 4.765 1.00 91.38 84 PRO A C 1
ATOM 668 O O . PRO A 1 84 ? -3.464 -1.184 5.385 1.00 91.38 84 PRO A O 1
ATOM 671 N N . LEU A 1 85 ? -3.487 0.439 3.826 1.00 93.38 85 LEU A N 1
ATOM 672 C CA . LEU A 1 85 ? -2.063 0.386 3.536 1.00 93.38 85 LEU A CA 1
ATOM 673 C C . LEU A 1 85 ? -1.310 1.451 4.340 1.00 93.38 85 LEU A C 1
ATOM 675 O O . LEU A 1 85 ? -1.887 2.490 4.677 1.00 93.38 85 LEU A O 1
ATOM 679 N N . PRO A 1 86 ? -0.016 1.230 4.626 1.00 92.69 86 PRO A N 1
ATOM 680 C CA . PRO A 1 86 ? 0.818 2.248 5.238 1.00 92.69 86 PRO A CA 1
ATOM 681 C C . PRO A 1 86 ? 0.860 3.546 4.418 1.00 92.69 86 PRO A C 1
ATOM 683 O O . PRO A 1 86 ? 0.866 3.501 3.180 1.00 92.69 86 PRO A O 1
ATOM 686 N N . PRO A 1 87 ? 0.962 4.711 5.080 1.00 90.00 87 PRO A N 1
ATOM 687 C CA . PRO A 1 87 ? 1.198 5.976 4.397 1.00 90.00 87 PRO A CA 1
ATOM 688 C C . PRO A 1 87 ? 2.424 5.897 3.479 1.00 90.00 87 PRO A C 1
ATOM 690 O O . PRO A 1 87 ? 3.465 5.355 3.847 1.00 90.00 87 PRO A O 1
ATOM 693 N N . GLY A 1 88 ? 2.304 6.432 2.263 1.00 89.25 88 GLY A N 1
ATOM 694 C CA . GLY A 1 88 ? 3.387 6.424 1.275 1.00 89.25 88 GLY A CA 1
ATOM 695 C C . GLY A 1 88 ? 3.590 5.100 0.528 1.00 89.25 88 GLY A C 1
ATOM 696 O O . GLY A 1 88 ? 4.442 5.053 -0.361 1.00 89.25 88 GLY A O 1
ATOM 697 N N . PHE A 1 89 ? 2.801 4.054 0.813 1.00 92.44 89 PHE A N 1
ATOM 698 C CA . PHE A 1 89 ? 2.873 2.781 0.085 1.00 92.44 89 PHE A CA 1
ATOM 699 C C . PHE A 1 89 ? 2.695 2.978 -1.426 1.00 92.44 89 PHE A C 1
ATOM 701 O O . PHE A 1 89 ? 3.537 2.535 -2.200 1.00 92.44 89 PHE A O 1
ATOM 708 N N . HIS A 1 90 ? 1.650 3.699 -1.850 1.00 92.50 90 HIS A N 1
ATOM 709 C CA . HIS A 1 90 ? 1.380 3.950 -3.271 1.00 92.50 90 HIS A CA 1
ATOM 710 C C . HIS A 1 90 ? 2.489 4.754 -3.957 1.00 92.50 90 HIS A C 1
ATOM 712 O O . HIS A 1 90 ? 2.881 4.421 -5.071 1.00 92.50 90 HIS A O 1
ATOM 718 N N . THR A 1 91 ? 3.049 5.756 -3.272 1.00 90.31 91 THR A N 1
ATOM 719 C CA . THR A 1 91 ? 4.178 6.539 -3.793 1.00 90.31 91 THR A CA 1
ATOM 720 C C . THR A 1 91 ? 5.387 5.647 -4.051 1.00 90.31 91 THR A C 1
ATOM 722 O O . THR A 1 91 ? 5.928 5.680 -5.152 1.00 90.31 91 THR A O 1
ATOM 725 N N . ARG A 1 92 ? 5.771 4.804 -3.080 1.00 89.56 92 ARG A N 1
ATOM 726 C CA . ARG A 1 92 ? 6.876 3.850 -3.260 1.00 89.56 92 ARG A CA 1
ATOM 727 C C . ARG A 1 92 ? 6.566 2.810 -4.333 1.00 89.56 92 ARG A C 1
ATOM 729 O O . ARG A 1 92 ? 7.451 2.466 -5.102 1.00 89.56 92 ARG A O 1
ATOM 736 N N . HIS A 1 93 ? 5.324 2.331 -4.404 1.00 92.06 93 HIS A N 1
ATOM 737 C CA . HIS A 1 93 ? 4.912 1.337 -5.394 1.00 92.06 93 HIS A CA 1
ATOM 738 C C . HIS A 1 93 ? 5.095 1.870 -6.819 1.00 92.06 93 HIS A C 1
ATOM 740 O O . HIS A 1 93 ? 5.666 1.190 -7.669 1.00 92.06 93 HIS A O 1
ATOM 746 N N . LEU A 1 94 ? 4.685 3.120 -7.049 1.00 90.75 94 LEU A N 1
ATOM 747 C CA . LEU A 1 94 ? 4.872 3.808 -8.321 1.00 90.75 94 LEU A CA 1
ATOM 748 C C . LEU A 1 94 ? 6.352 4.111 -8.601 1.00 90.75 94 LEU A C 1
ATOM 750 O O . LEU A 1 94 ? 6.806 3.877 -9.715 1.00 90.75 94 LEU A O 1
A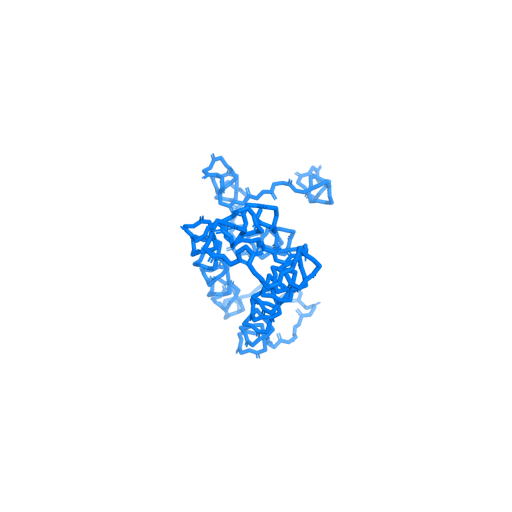TOM 754 N N . GLU A 1 95 ? 7.123 4.564 -7.605 1.00 87.31 95 GLU A N 1
ATOM 755 C CA . GLU A 1 95 ? 8.572 4.793 -7.752 1.00 87.31 95 GLU A CA 1
ATOM 756 C C . GLU A 1 95 ? 9.311 3.507 -8.170 1.00 87.31 95 GLU A C 1
ATOM 758 O O . GLU A 1 95 ? 10.128 3.544 -9.086 1.00 87.31 95 GLU A O 1
ATOM 763 N N . VAL A 1 96 ? 8.996 2.361 -7.554 1.00 88.38 96 VAL A N 1
ATOM 764 C CA . VAL A 1 96 ? 9.561 1.056 -7.938 1.00 88.38 96 VAL A CA 1
ATOM 765 C C . VAL A 1 96 ? 9.080 0.642 -9.334 1.00 88.38 96 VAL A C 1
ATOM 767 O O . VAL A 1 96 ? 9.891 0.220 -10.155 1.00 88.38 96 VAL A O 1
ATOM 770 N N . GLY A 1 97 ? 7.790 0.813 -9.646 1.00 88.56 97 GLY A N 1
ATOM 771 C CA . GLY A 1 97 ? 7.230 0.496 -10.965 1.00 88.56 97 GLY A CA 1
ATOM 772 C C . GLY A 1 97 ? 7.908 1.255 -12.108 1.00 88.56 97 GLY A C 1
ATOM 773 O O . GLY A 1 97 ? 8.268 0.650 -13.115 1.00 88.56 97 GLY A O 1
ATOM 774 N N . MET A 1 98 ? 8.173 2.550 -11.915 1.00 85.81 98 MET A N 1
ATOM 775 C CA . MET A 1 98 ? 8.885 3.399 -12.879 1.00 85.81 98 MET A CA 1
ATOM 776 C C . MET A 1 98 ? 10.341 2.976 -13.115 1.00 85.81 98 MET A C 1
ATOM 778 O O . MET A 1 98 ? 10.890 3.256 -14.176 1.00 85.81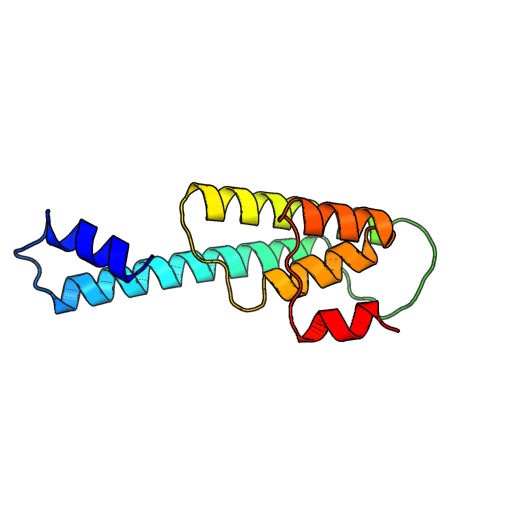 98 MET A O 1
ATOM 782 N N . ARG A 1 99 ? 10.982 2.307 -12.147 1.00 84.44 99 ARG A N 1
ATOM 783 C CA . ARG A 1 99 ? 12.337 1.756 -12.324 1.00 84.44 99 ARG A CA 1
ATOM 784 C C . ARG A 1 99 ? 12.330 0.388 -13.004 1.00 84.44 99 ARG A C 1
ATOM 786 O O . ARG A 1 99 ? 13.238 0.075 -13.776 1.00 84.44 99 ARG A O 1
ATOM 793 N N . CYS A 1 100 ? 11.296 -0.411 -12.741 1.00 85.25 100 CYS A N 1
ATOM 794 C CA . CYS A 1 100 ? 11.162 -1.770 -13.262 1.00 85.25 100 CYS A CA 1
ATOM 795 C C . CYS A 1 100 ? 10.711 -1.810 -14.725 1.00 85.25 100 CYS A C 1
ATOM 797 O O . CYS A 1 100 ? 11.144 -2.689 -15.473 1.00 85.25 100 CYS A O 1
ATOM 799 N N . PHE A 1 101 ? 9.835 -0.889 -15.133 1.00 85.75 101 PHE A N 1
ATOM 800 C CA . PHE A 1 101 ? 9.106 -0.988 -16.394 1.00 85.75 101 PHE A CA 1
ATOM 801 C C . PHE A 1 101 ? 9.227 0.274 -17.253 1.00 85.75 101 PHE A C 1
ATOM 803 O O . PHE A 1 101 ? 9.387 1.375 -16.728 1.00 85.75 101 PHE A O 1
ATOM 810 N N . PRO A 1 102 ? 9.117 0.141 -18.586 1.00 87.62 102 PRO A N 1
ATOM 811 C CA . PRO A 1 102 ? 8.965 1.297 -19.460 1.00 87.62 102 PRO A CA 1
ATOM 812 C C . PRO A 1 102 ? 7.635 2.020 -19.192 1.00 87.62 102 PRO A C 1
ATOM 814 O O . PRO A 1 102 ? 6.652 1.414 -18.760 1.00 87.62 102 PRO A O 1
ATOM 817 N N . LEU A 1 103 ? 7.590 3.314 -19.522 1.00 86.44 103 LEU A N 1
ATOM 818 C CA . LEU A 1 103 ? 6.459 4.203 -19.230 1.00 86.44 103 LEU A CA 1
ATOM 819 C C . LEU A 1 103 ? 5.100 3.643 -19.680 1.00 86.44 103 LEU A C 1
ATOM 821 O O . LEU A 1 103 ? 4.147 3.686 -18.913 1.00 86.44 103 LEU A O 1
ATOM 825 N N . HIS A 1 104 ? 5.006 3.076 -20.887 1.00 88.12 104 HIS A N 1
ATOM 826 C CA . HIS A 1 104 ? 3.740 2.543 -21.404 1.00 88.12 104 HIS A CA 1
ATOM 827 C C . HIS A 1 104 ? 3.162 1.426 -20.518 1.00 88.12 104 HIS A C 1
ATOM 829 O O . HIS A 1 104 ? 1.958 1.379 -20.294 1.00 88.12 104 HIS A O 1
ATOM 835 N N . THR A 1 105 ? 4.012 0.553 -19.968 1.00 89.12 105 THR A N 1
ATOM 836 C CA . THR A 1 105 ? 3.584 -0.509 -19.051 1.00 89.12 105 THR A CA 1
ATOM 837 C C . THR A 1 105 ? 3.142 0.077 -17.713 1.00 89.12 105 THR A C 1
ATOM 839 O O . THR A 1 105 ? 2.171 -0.386 -17.124 1.00 89.12 105 THR A O 1
ATOM 842 N N . VAL A 1 106 ? 3.824 1.120 -17.230 1.00 89.38 106 VAL A N 1
ATOM 843 C CA . VAL A 1 106 ? 3.414 1.814 -16.002 1.00 89.38 106 VAL A CA 1
ATOM 844 C C . VAL A 1 106 ? 2.048 2.476 -16.176 1.00 89.38 106 VAL A C 1
ATOM 846 O O . VAL A 1 106 ? 1.203 2.335 -15.296 1.00 89.38 106 VAL A O 1
ATOM 849 N N . LEU A 1 107 ? 1.806 3.135 -17.313 1.00 90.69 107 LEU A N 1
ATOM 850 C CA . LEU A 1 107 ? 0.501 3.714 -17.642 1.00 90.69 107 LEU A CA 1
ATOM 851 C C . LEU A 1 107 ? -0.592 2.643 -17.671 1.00 90.69 107 LEU A C 1
ATOM 853 O O . LEU A 1 107 ? -1.621 2.825 -17.033 1.00 90.69 107 LEU A O 1
ATOM 857 N N . GLN A 1 108 ? -0.327 1.476 -18.269 1.00 93.75 108 GLN A N 1
ATOM 858 C CA . GLN A 1 108 ? -1.263 0.350 -18.205 1.00 93.75 108 GLN A CA 1
ATOM 859 C C . GLN A 1 108 ? -1.568 -0.059 -16.757 1.00 93.75 108 GLN A C 1
ATOM 861 O O . GLN A 1 108 ? -2.729 -0.250 -16.413 1.00 93.75 108 GLN A O 1
ATOM 866 N N . TYR A 1 109 ? -0.573 -0.168 -15.874 1.00 92.81 109 TYR A N 1
ATOM 867 C CA . TYR A 1 109 ? -0.832 -0.473 -14.460 1.00 92.81 109 TYR A CA 1
ATOM 868 C C . TYR A 1 109 ? 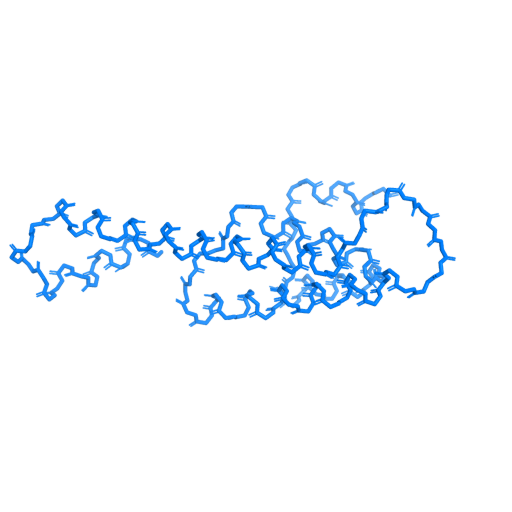-1.642 0.614 -13.739 1.00 92.81 109 TYR A C 1
ATOM 870 O O . TYR A 1 109 ? -2.368 0.291 -12.795 1.00 92.81 109 TYR A O 1
ATOM 878 N N . ILE A 1 110 ? -1.522 1.876 -14.156 1.00 92.00 110 ILE A N 1
ATOM 879 C CA . ILE A 1 110 ? -2.351 2.975 -13.648 1.00 92.00 110 ILE A CA 1
ATOM 880 C C . ILE A 1 110 ? -3.792 2.812 -14.136 1.00 92.00 110 ILE A C 1
ATOM 882 O O . ILE A 1 110 ? -4.709 2.846 -13.319 1.00 92.00 110 ILE A O 1
ATOM 886 N N . ASP A 1 111 ? -3.987 2.547 -15.428 1.00 92.75 111 ASP A N 1
ATOM 887 C CA . ASP A 1 111 ? -5.310 2.345 -16.028 1.00 92.75 111 ASP A CA 1
ATOM 888 C C . ASP A 1 111 ? -6.057 1.165 -15.384 1.00 92.75 111 ASP A C 1
ATOM 890 O O . ASP A 1 111 ? -7.265 1.222 -15.168 1.00 92.75 111 ASP A O 1
ATOM 894 N N . HIS A 1 112 ? -5.329 0.107 -15.010 1.00 91.69 112 HIS A N 1
ATOM 895 C CA . HIS A 1 112 ? -5.880 -1.057 -14.307 1.00 91.69 112 HIS A CA 1
ATOM 896 C C . HIS A 1 112 ? -6.043 -0.845 -12.787 1.00 91.69 112 HIS A C 1
ATOM 898 O O . HIS A 1 112 ? -6.455 -1.768 -12.085 1.00 91.69 112 HIS A O 1
ATOM 904 N N . GLY A 1 113 ? -5.700 0.330 -12.249 1.00 89.06 113 GLY A N 1
ATOM 905 C CA . GLY A 1 113 ? -5.844 0.653 -10.824 1.00 89.06 113 GLY A CA 1
ATOM 906 C C . GLY A 1 113 ? -4.854 -0.059 -9.892 1.00 89.06 113 GLY A C 1
ATOM 907 O O . GLY A 1 113 ? -5.073 -0.125 -8.685 1.00 89.06 113 GLY A O 1
ATOM 908 N N . VAL A 1 114 ? -3.761 -0.615 -10.422 1.00 90.88 114 VAL A N 1
ATOM 909 C CA . VAL A 1 114 ? -2.700 -1.249 -9.615 1.00 90.88 114 VAL A CA 1
ATOM 910 C C . VAL A 1 114 ? -1.742 -0.194 -9.062 1.00 90.88 114 VAL A C 1
ATOM 912 O O . VAL A 1 114 ? -1.304 -0.266 -7.908 1.00 90.88 114 VAL A O 1
ATOM 915 N N . LEU A 1 115 ? -1.410 0.798 -9.888 1.00 92.12 115 LEU A N 1
ATOM 916 C CA . LEU A 1 115 ? -0.603 1.947 -9.502 1.00 92.12 115 LEU A CA 1
ATOM 917 C C . LEU A 1 115 ? -1.485 3.181 -9.376 1.00 92.12 115 LEU A C 1
ATOM 919 O O . LEU A 1 115 ? -2.350 3.434 -10.204 1.00 92.12 115 LEU A O 1
ATOM 923 N N . HIS A 1 116 ? -1.238 3.969 -8.334 1.00 88.38 116 HIS A N 1
ATOM 924 C CA . HIS A 1 116 ? -1.965 5.209 -8.105 1.00 88.38 116 HIS A CA 1
ATOM 925 C C . HIS A 1 116 ? -1.030 6.392 -8.292 1.00 88.38 116 HIS A C 1
ATOM 927 O O . HIS A 1 116 ? 0.035 6.462 -7.670 1.00 88.38 116 HIS A O 1
ATOM 933 N N . LEU A 1 117 ? -1.458 7.329 -9.134 1.00 82.75 117 LEU A N 1
ATOM 934 C CA . LEU A 1 117 ? -0.806 8.620 -9.264 1.00 82.75 117 LEU A CA 1
ATOM 935 C C . LEU A 1 117 ? -0.951 9.379 -7.948 1.00 82.75 117 LEU A C 1
ATOM 937 O O . LEU A 1 117 ? -2.052 9.613 -7.456 1.00 82.75 117 LEU A O 1
ATOM 941 N N . THR A 1 118 ? 0.185 9.748 -7.374 1.00 78.94 118 THR A N 1
ATOM 942 C CA . THR A 1 118 ? 0.255 10.646 -6.224 1.00 78.94 118 THR A CA 1
ATOM 943 C C . THR A 1 118 ? 0.769 11.997 -6.699 1.00 78.94 118 THR A C 1
ATOM 945 O O . THR A 1 118 ? 1.558 12.049 -7.642 1.00 78.94 118 THR A O 1
ATOM 948 N N . GLU A 1 119 ? 0.349 13.091 -6.058 1.00 73.56 119 GLU A N 1
ATOM 949 C CA . GLU A 1 119 ? 0.704 14.465 -6.466 1.00 73.56 119 GLU A CA 1
ATOM 950 C C . GLU A 1 119 ? 2.210 14.636 -6.720 1.00 73.56 119 GLU A C 1
A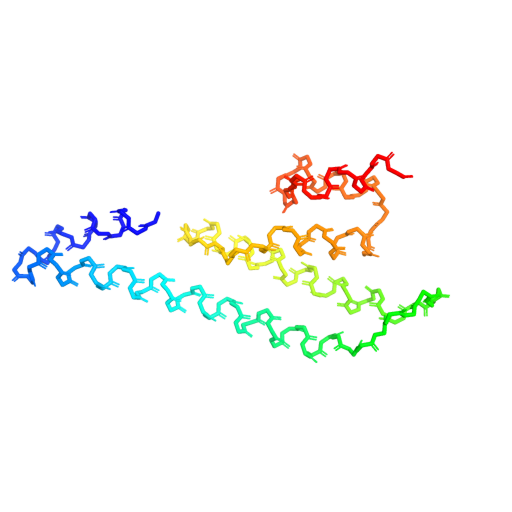TOM 952 O O . GLU A 1 119 ? 2.628 15.199 -7.730 1.00 73.56 119 GLU A O 1
ATOM 957 N N . LYS A 1 120 ? 3.037 14.045 -5.848 1.00 71.06 120 LYS A N 1
ATOM 958 C CA . LYS A 1 120 ? 4.502 14.044 -5.958 1.00 71.06 120 LYS A CA 1
ATOM 959 C C . LYS A 1 120 ? 5.013 13.412 -7.262 1.00 71.06 120 LYS A C 1
ATOM 961 O O . LYS A 1 120 ? 6.022 13.856 -7.801 1.00 71.06 120 LYS A O 1
ATOM 966 N N . ASN A 1 121 ? 4.343 12.374 -7.756 1.00 65.50 121 ASN A N 1
ATOM 967 C CA . ASN A 1 121 ? 4.798 11.578 -8.895 1.00 65.50 121 ASN A CA 1
ATOM 968 C C . ASN A 1 121 ? 4.200 12.039 -10.232 1.00 65.50 121 ASN A C 1
ATOM 970 O O . ASN A 1 121 ? 4.797 11.763 -11.268 1.00 65.50 121 ASN A O 1
ATOM 974 N N . VAL A 1 122 ? 3.093 12.792 -10.226 1.00 66.56 122 VAL A N 1
ATOM 975 C CA . VAL A 1 122 ? 2.543 13.428 -11.441 1.00 66.56 122 VAL A CA 1
ATOM 976 C C . VAL A 1 122 ? 3.583 14.351 -12.088 1.00 66.56 122 VAL A C 1
ATOM 978 O O . VAL A 1 122 ? 3.791 14.300 -13.297 1.00 66.56 122 VAL A O 1
ATOM 981 N N . LEU A 1 123 ? 4.320 15.112 -11.274 1.00 62.47 123 LEU A N 1
ATOM 982 C CA . LEU A 1 123 ? 5.396 16.000 -11.733 1.00 62.47 123 LEU A CA 1
ATOM 983 C C . LEU A 1 123 ? 6.580 15.259 -12.373 1.00 62.47 123 LEU A C 1
ATOM 985 O O . LEU A 1 123 ? 7.289 15.838 -13.192 1.00 62.47 123 LEU A O 1
ATOM 989 N N . ASN A 1 124 ? 6.806 13.996 -12.005 1.00 63.03 124 ASN A N 1
ATOM 990 C CA . ASN A 1 124 ? 7.900 13.192 -12.552 1.00 63.03 124 ASN A CA 1
ATOM 991 C C . ASN A 1 124 ? 7.557 12.581 -13.917 1.00 63.03 124 ASN A C 1
ATOM 993 O O . ASN A 1 124 ? 8.469 12.180 -14.625 1.00 63.03 124 ASN A O 1
ATOM 997 N N . LEU A 1 125 ? 6.273 12.500 -14.283 1.00 61.56 125 LEU A N 1
ATOM 998 C CA . LEU A 1 125 ? 5.824 11.981 -15.583 1.00 61.56 125 LEU A CA 1
ATOM 999 C C . LEU A 1 125 ? 5.847 13.039 -16.694 1.00 61.56 125 LEU A C 1
ATOM 1001 O O . LEU A 1 125 ? 5.778 12.691 -17.866 1.00 61.56 125 LEU A O 1
ATOM 1005 N N . TRP A 1 126 ? 5.894 14.319 -16.322 1.00 57.25 126 TRP A N 1
ATOM 1006 C CA . TRP A 1 126 ? 5.890 15.460 -17.244 1.00 57.25 126 TRP A CA 1
ATOM 1007 C C . TRP A 1 126 ? 7.296 15.974 -17.597 1.00 57.25 126 TRP A C 1
ATOM 1009 O O . TRP A 1 126 ? 7.414 16.911 -18.384 1.00 57.25 126 TRP A O 1
ATOM 1019 N N . LYS A 1 127 ? 8.346 15.404 -17.000 1.00 51.47 127 LYS A N 1
ATOM 1020 C CA . LYS A 1 127 ? 9.753 15.718 -17.285 1.00 51.47 127 LYS A CA 1
ATOM 1021 C C . LYS A 1 127 ? 10.365 14.645 -18.171 1.00 51.47 127 LYS A C 1
ATOM 1023 O O . LYS A 1 127 ? 11.210 15.024 -19.007 1.00 51.47 127 LYS A O 1
#

Sequence (127 aa):
MVAQLKEHLLRPLQYIGKKKIDQIAVDYVSKLLGLICRMMENVWRKYSPCSLALSFRQPEKANEAVVFHIMCRILQAASGMCLPLPPGFHTRHLEVGMRCFPLHTVLQYIDHGVLHLTEKNVLNLWK

Radius of gyration: 18.43 Å; chains: 1; bounding box: 47×25×49 Å

Secondary structure (DSSP, 8-state):
-HHHHHHHHHTT-GGG-HHHHHHHHHHHHHHHHHHHHHHHHHHHHHH---------SSHHHHHHHHHHHHHHHHHHHHHHTTPPPPTTHHHHHHHHHHHHS-HHHHHHHHHTTSS---HHHHHHH--

pLDDT: mean 83.12, std 14.71, range [39.47, 95.69]

Foldseek 3Di:
DLVVQLVVCCVPPVPVDSVVSSVVSVVVLVVVQVVLVVVLVVLCVVLDDDDPDPDPDDDNLVSLVVSLVVLLVVVVVCVVVVHDYHPCSLVVSLVSVVSNDDPVVSVVCVVVVSHDDDPVCVVVVVD